Protein AF-A0A1G6NER9-F1 (afdb_monomer)

Sequence (65 aa):
MLYLVITMAVILVVAGVVVLYAAYPHRGEKIPAAPWLGDAM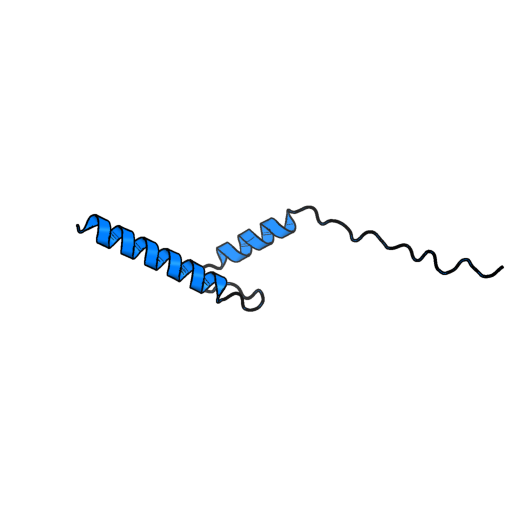TRTVDALPTVAPEETEERSMDFHR

Mean predicted aligned error: 14.87 Å

pLDDT: mean 75.44, std 14.15, range [55.41, 98.19]

Radius of gyration: 23.68 Å; Cα contacts (8 Å, |Δi|>4): 3; chains: 1; bounding box: 85×23×25 Å

Organism: NCBI:txid1045774

Secondary structure (DSSP, 8-state):
-HHHHHHHHHHHHHHHHHHHHHH---TTPPPTT-HHHHHHHHHHHHTS-PPPP-------S----

Foldseek 3Di:
DVVVVVVVVVVVVVVVVVCCVVVPPDDLDQDPVCNPVSVVVVVVVVPDDDDDPPPPPPPPPPPDD

Solvent-accessible surface area (backbone atoms only — not comparable to full-atom values): 4298 Å² total; per-residue (Å²): 108,69,66,58,54,52,52,52,51,52,51,52,50,53,50,48,52,50,48,50,55,72,72,60,76,64,83,89,60,67,50,88,92,46,54,68,60,51,56,53,52,52,55,51,58,75,69,47,86,76,80,72,78,77,78,79,73,75,90,77,82,85,87,85,128

Structure (mmCIF, N/CA/C/O backbone):
data_AF-A0A1G6NER9-F1
#
_entry.id   AF-A0A1G6NER9-F1
#
loop_
_atom_site.group_PDB
_atom_site.id
_atom_site.type_symbol
_atom_site.label_atom_id
_atom_site.label_alt_id
_atom_site.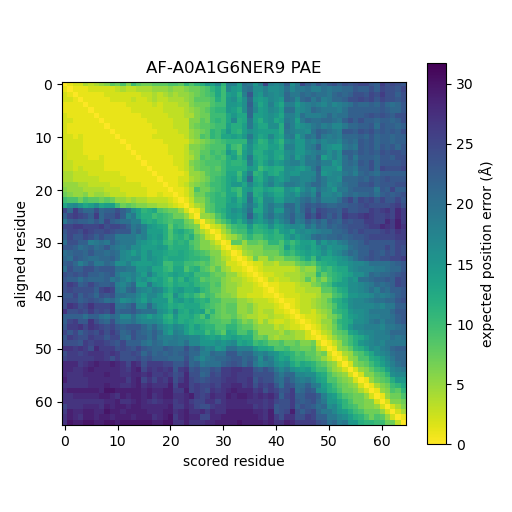label_comp_id
_atom_site.label_asym_id
_atom_site.label_entity_id
_atom_site.label_seq_id
_atom_site.pdbx_PDB_ins_code
_atom_site.Cartn_x
_atom_site.Cartn_y
_atom_site.Cartn_z
_atom_site.occupancy
_atom_site.B_iso_or_equiv
_atom_site.auth_seq_id
_atom_site.auth_comp_id
_atom_site.auth_asym_id
_atom_site.auth_atom_id
_atom_site.pdbx_PDB_model_num
ATOM 1 N N . MET A 1 1 ? -23.246 7.220 0.275 1.00 87.12 1 MET A N 1
ATOM 2 C CA . MET A 1 1 ? -22.546 7.424 1.564 1.00 87.12 1 MET A CA 1
ATOM 3 C C . MET A 1 1 ? -21.708 6.217 1.959 1.00 87.12 1 MET A C 1
ATOM 5 O O . MET A 1 1 ? -20.501 6.373 2.023 1.00 87.12 1 MET A O 1
ATOM 9 N N . LEU A 1 2 ? -22.287 5.018 2.114 1.00 95.56 2 LEU A N 1
ATOM 10 C CA . LEU A 1 2 ? -21.532 3.795 2.444 1.00 95.56 2 LEU A CA 1
ATOM 11 C C . LEU A 1 2 ? -20.335 3.534 1.512 1.00 95.56 2 LEU A C 1
ATOM 13 O O . LEU A 1 2 ? -19.239 3.262 1.982 1.00 95.56 2 LEU A O 1
ATOM 17 N N . TYR A 1 3 ? -20.529 3.693 0.201 1.00 96.56 3 TYR A N 1
ATOM 18 C CA . TYR A 1 3 ? -19.459 3.526 -0.785 1.00 96.56 3 TYR A CA 1
ATOM 19 C C . TYR A 1 3 ? -18.240 4.419 -0.504 1.00 96.56 3 TYR A C 1
ATOM 21 O O . TYR A 1 3 ? -17.118 3.933 -0.497 1.00 96.56 3 TYR A O 1
ATOM 29 N N . LEU A 1 4 ? -18.458 5.699 -0.179 1.00 96.75 4 LEU A N 1
ATOM 30 C CA . LEU A 1 4 ? -17.373 6.635 0.141 1.00 96.75 4 LEU A CA 1
ATOM 31 C C . LEU A 1 4 ? -16.613 6.218 1.401 1.00 96.75 4 LEU A C 1
ATOM 33 O O . LEU A 1 4 ? -15.390 6.302 1.432 1.00 96.75 4 LEU A O 1
ATOM 37 N N . VAL A 1 5 ? -17.333 5.739 2.419 1.00 97.44 5 VAL A N 1
ATOM 38 C CA . VAL A 1 5 ? -16.729 5.237 3.660 1.00 97.44 5 VAL A CA 1
ATOM 39 C C . VAL A 1 5 ? -15.853 4.018 3.374 1.00 97.44 5 VAL A C 1
ATOM 41 O O . VAL A 1 5 ? -14.722 3.957 3.849 1.00 97.44 5 VAL A O 1
ATOM 44 N N . ILE A 1 6 ? -16.335 3.085 2.547 1.00 98.00 6 ILE A N 1
ATOM 45 C CA . ILE A 1 6 ? -15.564 1.910 2.123 1.00 98.00 6 ILE A CA 1
ATOM 46 C C . ILE A 1 6 ? -14.316 2.346 1.352 1.00 98.00 6 ILE A C 1
ATOM 48 O O . ILE A 1 6 ? -13.221 1.890 1.663 1.00 98.00 6 ILE A O 1
ATOM 52 N N . THR A 1 7 ? -14.447 3.259 0.389 1.00 97.88 7 THR A N 1
ATOM 53 C CA . THR A 1 7 ? -13.307 3.749 -0.394 1.00 97.88 7 THR A CA 1
ATOM 54 C C . THR A 1 7 ? -12.269 4.448 0.486 1.00 97.88 7 THR A C 1
ATOM 56 O O . THR A 1 7 ? -11.082 4.160 0.352 1.00 97.88 7 THR A O 1
ATOM 59 N N . MET A 1 8 ? -12.682 5.305 1.427 1.00 97.69 8 MET A N 1
ATOM 60 C CA . MET A 1 8 ? -11.756 5.914 2.393 1.00 97.69 8 MET A CA 1
ATOM 61 C C . MET A 1 8 ? -11.048 4.858 3.241 1.00 97.69 8 MET A C 1
ATOM 63 O O . MET A 1 8 ? -9.834 4.933 3.404 1.00 97.69 8 MET A O 1
ATOM 67 N N . ALA A 1 9 ? -11.778 3.864 3.752 1.00 98.12 9 ALA A N 1
ATOM 68 C CA . ALA A 1 9 ? -11.187 2.795 4.548 1.00 98.12 9 ALA A CA 1
ATOM 69 C C . ALA A 1 9 ? -10.151 1.997 3.742 1.00 98.12 9 ALA A C 1
ATOM 71 O O . ALA A 1 9 ? -9.058 1.745 4.239 1.00 98.12 9 ALA A O 1
ATOM 72 N N . VAL A 1 10 ? -10.448 1.670 2.481 1.00 98.12 10 VAL A N 1
ATOM 73 C CA . VAL A 1 10 ? -9.506 0.990 1.578 1.00 98.12 10 VAL A CA 1
ATOM 74 C C . VAL A 1 10 ? -8.238 1.820 1.381 1.00 98.12 10 VAL A C 1
ATOM 76 O O . VAL A 1 10 ? -7.141 1.284 1.509 1.00 98.12 10 VAL A O 1
ATOM 79 N N . ILE A 1 11 ? -8.364 3.126 1.131 1.00 98.19 11 ILE A N 1
ATOM 80 C CA . ILE A 1 11 ? -7.206 4.017 0.965 1.00 98.19 11 ILE A CA 1
ATOM 81 C C . ILE A 1 11 ? -6.355 4.044 2.239 1.00 98.19 11 ILE A C 1
ATOM 83 O O . ILE A 1 11 ? -5.133 3.940 2.153 1.00 98.19 11 ILE A O 1
ATOM 87 N N . LEU A 1 12 ? -6.980 4.137 3.416 1.00 97.94 12 LEU A N 1
ATOM 88 C CA . LEU A 1 12 ? -6.269 4.121 4.697 1.00 97.94 12 LEU A CA 1
ATOM 89 C C . LEU A 1 12 ? -5.543 2.794 4.938 1.00 97.94 12 LEU A C 1
ATOM 91 O O . LEU A 1 12 ? -4.405 2.801 5.403 1.00 97.94 12 LEU A O 1
ATOM 95 N N . VAL A 1 13 ? -6.162 1.666 4.585 1.00 97.44 13 VAL A N 1
ATOM 96 C CA . VAL A 1 13 ? -5.530 0.343 4.671 1.00 97.44 13 VAL A CA 1
ATOM 97 C C . VAL A 1 13 ? -4.311 0.273 3.754 1.00 97.44 13 VAL A C 1
ATOM 99 O O . VAL A 1 13 ? -3.236 -0.112 4.207 1.00 97.44 13 VAL A O 1
ATOM 102 N N . VAL A 1 14 ? -4.443 0.692 2.493 1.00 96.88 14 VAL A N 1
ATOM 103 C CA . VAL A 1 14 ? -3.331 0.699 1.529 1.00 96.88 14 VAL A CA 1
ATOM 104 C C . VAL A 1 14 ? -2.200 1.610 2.005 1.00 96.88 14 VAL A C 1
ATOM 106 O O . VAL A 1 14 ? -1.043 1.198 2.002 1.00 96.88 14 VAL A O 1
ATOM 109 N N . ALA A 1 15 ? -2.518 2.818 2.472 1.00 96.12 15 ALA A N 1
ATOM 110 C CA . ALA A 1 15 ? -1.531 3.742 3.020 1.00 96.12 15 ALA A CA 1
ATOM 111 C C . ALA A 1 15 ? -0.811 3.144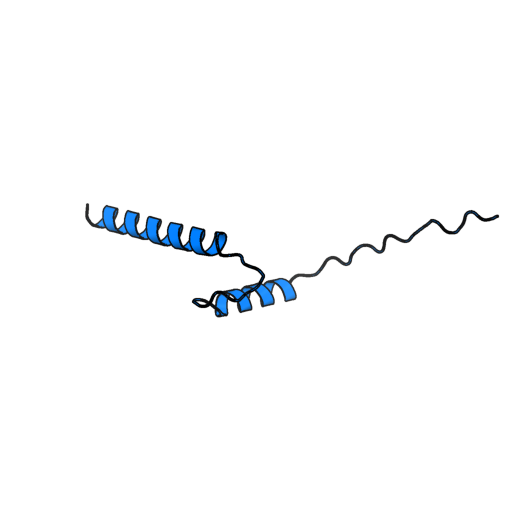 4.238 1.00 96.12 15 ALA A C 1
ATOM 113 O O . ALA A 1 15 ? 0.413 3.210 4.321 1.00 96.12 15 ALA A O 1
ATOM 114 N N . GLY A 1 16 ? -1.552 2.497 5.143 1.00 93.12 16 GLY A N 1
ATOM 115 C CA . GLY A 1 16 ? -0.986 1.772 6.276 1.00 93.12 16 GLY A CA 1
ATOM 116 C C . GLY A 1 16 ? -0.004 0.691 5.829 1.00 93.12 16 GLY A C 1
ATOM 117 O O . GLY A 1 16 ? 1.114 0.649 6.326 1.00 93.12 16 GLY A O 1
ATOM 118 N N . VAL A 1 17 ? -0.370 -0.127 4.839 1.00 89.00 17 VAL A N 1
ATOM 119 C CA . VAL A 1 17 ? 0.509 -1.166 4.274 1.00 89.00 17 VAL A CA 1
ATOM 120 C C . VAL A 1 17 ? 1.790 -0.568 3.694 1.00 89.00 17 VAL A C 1
ATOM 122 O O . VAL A 1 17 ? 2.871 -1.090 3.957 1.00 89.00 17 VAL A O 1
ATOM 125 N N . VAL A 1 18 ? 1.692 0.533 2.946 1.00 87.88 18 VAL A N 1
ATOM 126 C CA . VAL A 1 18 ? 2.862 1.222 2.380 1.00 87.88 18 VAL A CA 1
ATOM 127 C C . VAL A 1 18 ? 3.774 1.745 3.485 1.00 87.88 18 VAL A C 1
ATOM 129 O O . VAL A 1 18 ? 4.982 1.542 3.413 1.00 87.88 18 VAL A O 1
ATOM 132 N N . VAL A 1 19 ? 3.216 2.373 4.522 1.00 87.31 19 VAL A N 1
ATOM 133 C CA . VAL A 1 19 ? 3.991 2.858 5.673 1.00 87.31 19 VAL A CA 1
ATOM 134 C C . VAL A 1 19 ? 4.632 1.696 6.417 1.00 87.31 19 VAL A C 1
ATOM 136 O O . VAL A 1 19 ? 5.807 1.782 6.739 1.00 87.31 19 VAL A O 1
ATOM 139 N N . LEU A 1 20 ? 3.915 0.595 6.649 1.00 82.75 20 LEU A N 1
ATOM 140 C CA . LEU A 1 20 ? 4.485 -0.609 7.250 1.00 82.75 20 LEU A CA 1
ATOM 141 C C . LEU A 1 20 ? 5.643 -1.146 6.409 1.00 82.75 20 LEU A C 1
ATOM 143 O O . LEU A 1 20 ? 6.703 -1.384 6.965 1.00 82.75 20 LEU A O 1
ATOM 147 N N . TYR A 1 21 ? 5.487 -1.278 5.092 1.00 70.69 21 TYR A N 1
ATOM 148 C CA . TYR A 1 21 ? 6.556 -1.725 4.193 1.00 70.69 21 TYR A CA 1
ATOM 149 C C . TYR A 1 21 ? 7.772 -0.785 4.223 1.00 70.69 21 TYR A C 1
ATOM 151 O O . TYR A 1 21 ? 8.906 -1.232 4.381 1.00 70.69 21 TYR A O 1
ATOM 159 N N . ALA A 1 22 ? 7.532 0.523 4.115 1.00 80.25 22 ALA A N 1
ATOM 160 C CA . ALA A 1 22 ? 8.568 1.550 4.063 1.00 80.25 22 ALA A CA 1
ATOM 161 C C . ALA A 1 22 ? 9.217 1.847 5.423 1.00 80.25 22 ALA A C 1
ATOM 163 O O . ALA A 1 22 ? 10.343 2.335 5.451 1.00 80.25 22 ALA A O 1
ATOM 164 N N . ALA A 1 23 ? 8.533 1.562 6.536 1.00 74.81 23 ALA A N 1
ATOM 165 C CA . ALA A 1 23 ? 9.053 1.674 7.900 1.00 74.81 23 ALA A CA 1
ATOM 166 C C . ALA A 1 23 ? 9.657 0.358 8.419 1.00 74.81 23 ALA A C 1
ATOM 168 O O . ALA A 1 23 ? 10.488 0.401 9.321 1.00 74.81 23 ALA A O 1
ATOM 169 N N . TYR A 1 24 ? 9.324 -0.794 7.818 1.00 67.19 24 TYR A N 1
ATOM 170 C CA . TYR A 1 24 ? 10.013 -2.075 8.016 1.00 67.19 24 TYR A CA 1
ATOM 171 C C . TYR A 1 24 ? 11.107 -2.421 6.969 1.00 67.19 24 TYR A C 1
ATOM 173 O O . TYR A 1 24 ? 11.255 -3.596 6.634 1.00 67.19 24 TYR A O 1
ATOM 181 N N . PRO A 1 25 ? 11.977 -1.508 6.489 1.00 65.12 25 PRO A N 1
ATOM 182 C CA . PRO A 1 25 ? 13.201 -1.906 5.824 1.00 65.12 25 PRO A CA 1
ATOM 183 C C . PRO A 1 25 ? 14.253 -2.132 6.914 1.00 65.12 25 PRO A C 1
ATOM 185 O O . PRO A 1 25 ? 15.058 -1.258 7.224 1.00 65.12 25 PRO A O 1
ATOM 188 N N . HIS A 1 26 ? 14.249 -3.312 7.530 1.00 55.41 26 HIS A N 1
ATOM 189 C CA . HIS A 1 26 ? 15.278 -3.687 8.498 1.00 55.41 26 HIS A CA 1
ATOM 190 C C . HIS A 1 26 ? 16.136 -4.806 7.907 1.00 55.41 26 HIS A C 1
ATOM 192 O O . HIS A 1 26 ? 15.917 -5.979 8.169 1.00 55.41 26 HIS A O 1
ATOM 198 N N . ARG A 1 27 ? 17.150 -4.409 7.126 1.00 58.16 27 ARG A N 1
ATOM 199 C CA . ARG A 1 27 ? 18.350 -5.221 6.841 1.00 58.16 27 ARG A CA 1
ATOM 200 C C . ARG A 1 27 ? 18.151 -6.504 6.017 1.00 58.16 27 ARG A C 1
ATOM 202 O O . ARG A 1 27 ? 18.659 -7.546 6.394 1.00 58.16 27 ARG A O 1
ATOM 209 N N . GLY A 1 28 ? 17.453 -6.460 4.882 1.00 56.31 28 GLY A N 1
ATOM 210 C CA . GLY A 1 28 ? 17.362 -7.641 4.001 1.00 56.31 28 GLY A CA 1
ATOM 211 C C . GLY A 1 28 ? 16.644 -8.856 4.615 1.00 56.31 28 GLY A C 1
ATOM 212 O O . GLY A 1 28 ? 16.585 -9.912 3.986 1.00 56.31 28 GLY A O 1
ATOM 213 N N . GLU A 1 29 ? 16.067 -8.715 5.810 1.00 59.91 29 GLU A N 1
ATOM 214 C CA . GLU A 1 29 ? 15.252 -9.744 6.435 1.00 59.91 29 GLU A CA 1
ATOM 215 C C . GLU A 1 29 ? 13.922 -9.860 5.674 1.00 59.91 29 GLU A C 1
ATOM 217 O O . GLU A 1 29 ? 13.242 -8.864 5.401 1.00 59.91 29 GLU A O 1
ATOM 222 N N . LYS A 1 30 ? 13.552 -11.087 5.299 1.00 59.47 30 LYS A N 1
ATO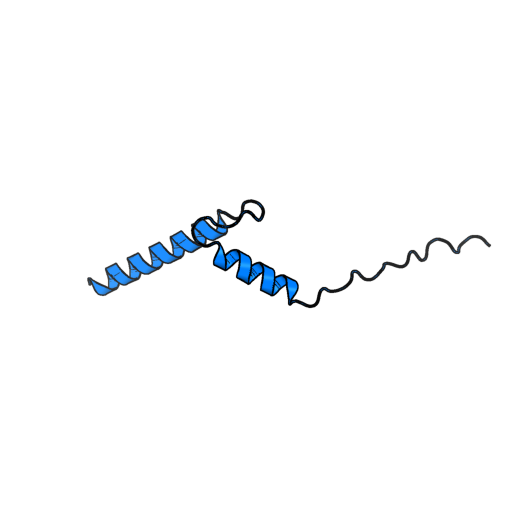M 223 C CA . LYS A 1 30 ? 12.331 -11.365 4.534 1.00 59.47 30 LYS A CA 1
ATOM 224 C C . LYS A 1 30 ? 11.101 -10.937 5.338 1.00 59.47 30 LYS A C 1
ATOM 226 O O . LYS A 1 30 ? 10.952 -11.31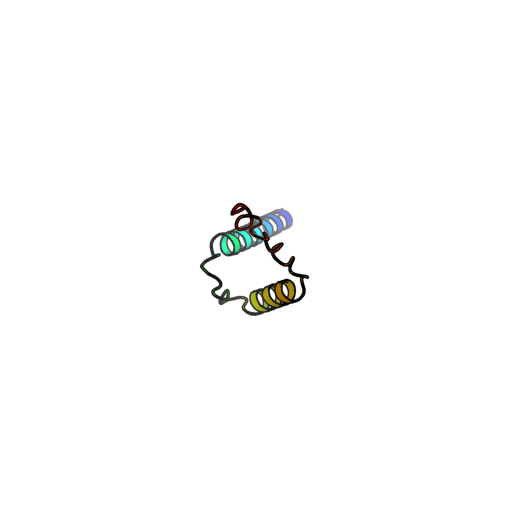7 6.497 1.00 59.47 30 LYS A O 1
ATOM 231 N N . ILE A 1 31 ? 10.190 -10.194 4.706 1.00 57.94 31 ILE A N 1
ATOM 232 C CA . ILE A 1 31 ? 8.927 -9.782 5.331 1.00 57.94 31 ILE A CA 1
ATOM 233 C C . ILE A 1 31 ? 8.132 -11.053 5.685 1.00 57.94 31 ILE A C 1
ATOM 235 O O . ILE A 1 31 ? 7.751 -11.788 4.769 1.00 57.94 31 ILE A O 1
ATOM 239 N N . PRO A 1 32 ? 7.839 -11.327 6.972 1.00 61.09 32 PRO A N 1
ATOM 240 C CA . PRO A 1 32 ? 7.265 -12.606 7.401 1.00 61.09 32 PRO A CA 1
ATOM 241 C C . PRO A 1 32 ? 5.880 -12.887 6.799 1.00 61.09 32 PRO A C 1
ATOM 243 O O . PRO A 1 32 ? 5.501 -14.042 6.640 1.00 61.09 32 PRO A O 1
ATOM 246 N N . ALA A 1 33 ? 5.139 -11.844 6.413 1.00 67.56 33 ALA A N 1
ATOM 247 C CA . ALA A 1 33 ? 3.829 -11.967 5.774 1.00 67.56 33 ALA A CA 1
ATOM 248 C C . ALA A 1 33 ? 3.878 -12.120 4.238 1.00 67.56 33 ALA A C 1
ATOM 250 O O . ALA A 1 33 ? 2.873 -12.487 3.633 1.00 67.56 33 ALA A O 1
ATOM 251 N N . ALA A 1 34 ? 5.012 -11.834 3.588 1.00 65.38 34 ALA A N 1
ATOM 252 C CA . ALA A 1 34 ? 5.132 -11.864 2.127 1.00 65.38 34 ALA A CA 1
ATOM 253 C C . ALA A 1 34 ? 6.548 -12.269 1.660 1.00 65.38 34 ALA A C 1
ATOM 255 O O . ALA A 1 34 ? 7.225 -11.488 0.988 1.00 65.38 34 ALA A O 1
ATOM 256 N N . PRO A 1 35 ? 7.004 -13.500 1.966 1.00 66.75 35 PRO A N 1
ATOM 257 C CA . PRO A 1 35 ? 8.332 -13.976 1.561 1.00 66.75 35 PRO A CA 1
ATOM 258 C C . PRO A 1 35 ? 8.519 -13.994 0.034 1.00 66.75 35 PRO A C 1
ATOM 260 O O . PRO A 1 35 ? 9.618 -13.751 -0.459 1.00 66.75 35 PRO A O 1
ATOM 263 N N . TRP A 1 36 ? 7.429 -14.188 -0.716 1.00 71.38 36 TRP A N 1
ATOM 264 C CA . TRP A 1 36 ? 7.421 -14.203 -2.181 1.00 71.38 36 TRP A CA 1
ATOM 265 C C . TRP A 1 36 ? 7.803 -12.857 -2.816 1.00 71.38 36 TRP A C 1
ATOM 267 O O . TRP A 1 36 ? 8.347 -12.835 -3.919 1.00 71.38 36 TRP A O 1
ATOM 277 N N . LEU A 1 37 ? 7.540 -11.737 -2.132 1.00 69.56 37 LEU A N 1
ATOM 278 C CA . LEU A 1 37 ? 7.849 -10.402 -2.642 1.00 69.56 37 LEU A CA 1
ATOM 279 C C . LEU A 1 37 ? 9.360 -10.140 -2.614 1.00 69.56 37 LEU A C 1
ATOM 281 O O . LEU A 1 37 ? 9.905 -9.588 -3.566 1.00 69.56 37 LEU A O 1
ATOM 285 N N . GLY A 1 38 ? 10.041 -10.606 -1.561 1.00 65.88 38 GLY A N 1
ATOM 286 C CA . GLY A 1 38 ? 11.500 -10.545 -1.465 1.00 65.88 38 GLY A CA 1
ATOM 287 C C . GLY A 1 38 ? 12.176 -11.371 -2.558 1.00 65.88 38 GLY A C 1
ATOM 288 O O . GLY A 1 38 ? 13.047 -10.862 -3.259 1.00 65.88 38 GLY A O 1
ATOM 289 N N . ASP A 1 39 ? 11.712 -12.605 -2.776 1.00 71.44 39 ASP A 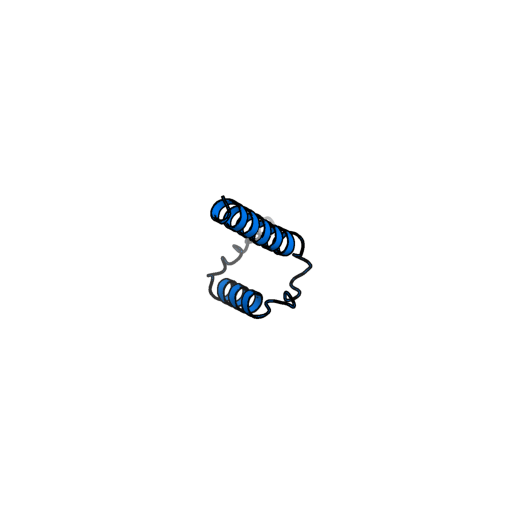N 1
ATOM 290 C CA . ASP A 1 39 ? 12.280 -13.490 -3.798 1.00 71.44 39 ASP A CA 1
ATOM 291 C C . ASP A 1 39 ? 12.103 -12.922 -5.226 1.00 71.44 39 ASP A C 1
ATOM 293 O O . ASP A 1 39 ? 12.990 -13.066 -6.071 1.00 71.44 39 ASP A O 1
ATOM 297 N N . ALA A 1 40 ? 10.988 -12.234 -5.507 1.00 78.19 40 ALA A N 1
ATOM 298 C CA . ALA A 1 40 ? 10.765 -11.557 -6.788 1.00 78.19 40 ALA A CA 1
ATOM 299 C C . ALA A 1 40 ? 11.703 -10.353 -6.988 1.00 78.19 40 ALA A C 1
ATOM 301 O O . ALA A 1 40 ? 12.227 -10.140 -8.085 1.00 78.19 40 ALA A O 1
ATOM 302 N N . MET A 1 41 ? 11.957 -9.588 -5.926 1.00 70.69 41 MET A N 1
ATOM 303 C CA . MET A 1 41 ? 12.856 -8.436 -5.966 1.00 70.69 41 MET A CA 1
ATOM 304 C C . MET A 1 41 ? 14.312 -8.869 -6.170 1.00 70.69 41 MET A C 1
ATOM 306 O O . MET A 1 41 ? 14.990 -8.308 -7.028 1.00 70.69 41 MET A O 1
ATOM 310 N N . THR A 1 42 ? 14.763 -9.927 -5.485 1.00 71.31 42 THR A N 1
ATOM 311 C CA . THR A 1 42 ? 16.100 -10.517 -5.682 1.00 71.31 42 THR A CA 1
ATOM 312 C C . THR A 1 42 ? 16.302 -10.991 -7.118 1.00 71.31 42 THR A C 1
ATOM 314 O O . THR A 1 42 ? 17.300 -10.639 -7.738 1.00 71.31 42 THR A O 1
ATOM 317 N N . ARG A 1 43 ? 15.324 -11.700 -7.700 1.00 72.81 43 ARG A N 1
ATOM 318 C CA . ARG A 1 43 ? 15.400 -12.132 -9.108 1.00 72.81 43 ARG A CA 1
ATOM 319 C C . ARG A 1 43 ? 15.478 -10.971 -10.093 1.00 72.81 43 ARG A C 1
ATOM 321 O O . ARG A 1 43 ? 16.053 -11.121 -11.163 1.00 72.81 43 ARG A O 1
ATOM 328 N N . THR A 1 44 ? 14.881 -9.834 -9.750 1.00 76.31 44 THR A N 1
ATOM 329 C CA . THR A 1 44 ? 14.924 -8.637 -10.596 1.00 76.31 44 THR A CA 1
ATOM 330 C C . THR A 1 44 ? 16.304 -7.984 -10.548 1.00 76.31 44 THR A C 1
ATOM 332 O O . THR A 1 44 ? 16.799 -7.546 -11.579 1.00 76.31 44 THR A O 1
ATOM 335 N N . VAL A 1 45 ? 16.946 -7.963 -9.375 1.00 75.31 45 VAL A N 1
ATOM 336 C CA . VAL A 1 45 ? 18.323 -7.469 -9.214 1.00 75.31 45 VAL A CA 1
ATOM 337 C C . VAL A 1 45 ? 19.321 -8.361 -9.950 1.00 75.31 45 VAL A C 1
ATOM 339 O O . VAL A 1 45 ? 20.136 -7.838 -10.700 1.00 75.31 45 VAL A O 1
ATOM 342 N N . ASP A 1 46 ? 19.212 -9.685 -9.818 1.00 73.56 46 ASP A N 1
ATOM 343 C CA . ASP A 1 46 ? 20.091 -10.630 -10.527 1.00 73.56 46 ASP A CA 1
ATOM 344 C C . ASP A 1 46 ? 19.940 -10.556 -12.057 1.00 73.56 46 ASP A C 1
ATOM 346 O O . ASP A 1 46 ? 20.866 -10.886 -12.794 1.00 73.56 46 ASP A O 1
ATOM 350 N N . ALA A 1 47 ? 18.773 -10.132 -12.550 1.00 77.06 47 ALA A N 1
ATOM 351 C CA . ALA A 1 47 ? 18.506 -9.983 -13.979 1.00 77.06 47 ALA A CA 1
ATOM 352 C C . ALA A 1 47 ? 18.956 -8.628 -14.553 1.00 77.06 47 ALA A C 1
ATOM 354 O O . ALA A 1 47 ? 18.910 -8.440 -15.772 1.00 77.06 47 ALA A O 1
ATOM 355 N N . LEU A 1 48 ? 19.358 -7.673 -13.710 1.00 77.62 48 LEU A N 1
ATOM 356 C CA . LEU A 1 48 ? 19.809 -6.366 -14.170 1.00 77.62 48 LEU A CA 1
ATOM 357 C C . LEU A 1 48 ? 21.294 -6.428 -14.560 1.00 77.62 48 LEU A C 1
ATOM 359 O O . LEU A 1 48 ? 22.115 -6.889 -13.767 1.00 77.62 48 LEU A O 1
ATOM 363 N N . PRO A 1 49 ? 21.670 -5.940 -15.757 1.00 73.25 49 PRO A N 1
ATOM 364 C CA . PRO A 1 49 ? 23.071 -5.823 -16.132 1.00 73.25 49 PRO A CA 1
ATOM 365 C C . PRO A 1 49 ? 23.783 -4.893 -15.147 1.00 73.25 49 PRO A C 1
ATOM 367 O O . PRO A 1 49 ? 23.494 -3.697 -15.075 1.00 73.25 49 PRO A O 1
ATOM 370 N N . THR A 1 50 ? 24.701 -5.451 -14.361 1.00 77.81 50 THR A N 1
ATOM 371 C CA . THR A 1 50 ? 25.533 -4.677 -13.443 1.00 77.81 50 THR A CA 1
ATOM 372 C C . THR A 1 50 ? 26.563 -3.895 -14.249 1.00 77.81 50 THR A C 1
ATOM 374 O O . THR A 1 50 ? 27.293 -4.480 -15.050 1.00 77.81 50 THR A O 1
ATOM 377 N N . VAL A 1 51 ? 26.647 -2.583 -14.031 1.00 75.69 51 VAL A N 1
ATOM 378 C CA . VAL A 1 51 ? 27.754 -1.771 -14.551 1.00 75.69 51 VAL A CA 1
ATOM 379 C C . VAL A 1 51 ? 29.012 -2.204 -13.799 1.00 75.69 51 VAL A C 1
ATOM 381 O O . VAL A 1 51 ? 29.055 -2.101 -12.572 1.00 75.69 51 VAL A O 1
ATOM 384 N N . ALA A 1 52 ? 30.000 -2.750 -14.511 1.00 66.44 52 ALA A N 1
ATOM 385 C CA . ALA A 1 52 ? 31.300 -3.031 -13.916 1.00 66.44 52 ALA A CA 1
ATOM 386 C C . ALA A 1 52 ? 31.891 -1.702 -13.417 1.00 66.44 52 ALA A C 1
ATOM 388 O O . ALA A 1 52 ? 31.802 -0.709 -14.144 1.00 66.44 52 ALA A O 1
ATOM 389 N N . PRO A 1 53 ? 32.448 -1.634 -12.195 1.00 63.25 53 PRO A N 1
ATOM 390 C CA . PRO A 1 53 ? 33.193 -0.454 -11.796 1.00 63.25 53 PRO A CA 1
ATOM 391 C C . PRO A 1 53 ? 34.330 -0.292 -12.802 1.00 63.25 53 PRO A C 1
ATOM 393 O O . PRO A 1 53 ? 35.131 -1.208 -12.971 1.00 63.25 53 PRO A O 1
ATOM 396 N N . GLU A 1 54 ? 34.341 0.836 -13.511 1.00 62.03 54 GLU A N 1
ATOM 397 C CA . GLU A 1 54 ? 35.443 1.235 -14.381 1.00 62.03 54 GLU A CA 1
ATOM 398 C C . GLU A 1 54 ? 36.711 1.109 -13.528 1.00 62.03 54 GLU A C 1
ATOM 400 O O . GLU A 1 54 ? 36.856 1.827 -12.530 1.00 62.03 54 GLU A O 1
ATOM 405 N N . GLU A 1 55 ? 37.568 0.133 -13.842 1.00 63.03 55 GLU A N 1
ATOM 406 C CA . GLU A 1 55 ? 38.858 -0.027 -13.186 1.00 63.03 55 GLU A CA 1
ATOM 407 C C . GLU A 1 55 ? 39.574 1.308 -13.359 1.00 63.03 55 GLU A C 1
ATOM 409 O O . GLU A 1 55 ? 39.989 1.681 -14.455 1.00 63.03 55 GLU A O 1
ATOM 414 N N . THR A 1 56 ? 39.607 2.098 -12.285 1.00 61.50 56 THR A N 1
ATOM 415 C CA . THR A 1 56 ? 40.352 3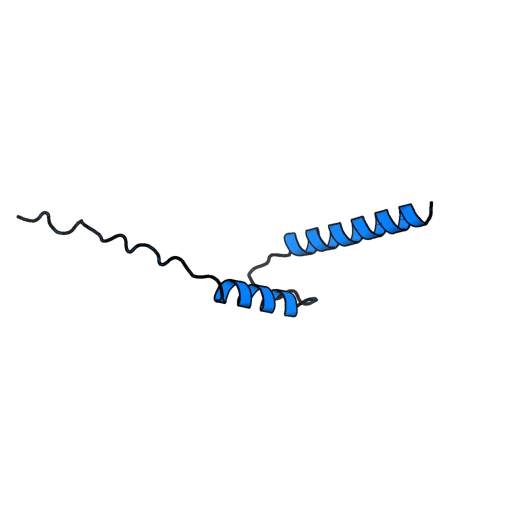.347 -12.240 1.00 61.50 56 THR A CA 1
ATOM 416 C C . THR A 1 56 ? 41.810 2.935 -12.267 1.00 61.50 56 THR A C 1
ATOM 418 O O . THR A 1 56 ? 42.422 2.696 -11.231 1.00 61.50 56 THR A O 1
ATOM 421 N N . GLU A 1 57 ? 42.313 2.741 -13.483 1.00 62.06 57 GLU A N 1
ATOM 422 C CA . GLU A 1 57 ? 43.681 2.384 -13.789 1.00 62.06 57 GLU A CA 1
ATOM 423 C C . GLU A 1 57 ? 44.551 3.495 -13.207 1.00 62.06 57 GLU A C 1
ATOM 425 O O . GLU A 1 57 ? 44.579 4.634 -13.688 1.00 62.06 57 GLU A O 1
ATOM 430 N N . GLU A 1 58 ? 45.176 3.171 -12.078 1.00 60.94 58 GLU A N 1
ATOM 431 C CA . GLU A 1 58 ? 46.137 3.985 -11.358 1.00 60.94 58 GLU A CA 1
ATOM 432 C C . GLU A 1 58 ? 47.321 4.287 -12.284 1.00 60.94 58 GLU A C 1
ATOM 434 O O . GLU A 1 58 ? 48.381 3.665 -12.246 1.00 60.94 58 GLU A O 1
ATOM 439 N N . ARG A 1 59 ? 47.153 5.304 -13.133 1.00 61.03 59 ARG A N 1
ATOM 440 C CA . ARG A 1 59 ? 48.222 5.995 -13.852 1.00 61.03 59 ARG A CA 1
ATOM 441 C C . ARG A 1 59 ? 49.018 6.839 -12.853 1.00 61.03 59 ARG A C 1
ATOM 443 O O . ARG A 1 59 ? 49.006 8.066 -12.913 1.00 61.03 59 ARG A O 1
ATOM 450 N N . SER A 1 60 ? 49.655 6.181 -11.888 1.00 61.53 60 SER A N 1
ATOM 451 C CA . SER A 1 60 ? 50.431 6.814 -10.814 1.00 61.53 60 SER A CA 1
ATOM 452 C C . SER A 1 60 ? 51.742 6.092 -10.482 1.00 61.53 60 SER A C 1
ATOM 454 O O . SER A 1 60 ? 52.360 6.409 -9.469 1.00 61.53 60 SER A O 1
ATOM 456 N N . MET A 1 61 ? 52.230 5.188 -11.344 1.00 62.66 61 MET A N 1
ATOM 457 C CA . MET A 1 61 ? 53.543 4.541 -11.166 1.00 62.66 61 MET A CA 1
ATOM 458 C C . MET A 1 61 ? 54.458 4.577 -12.403 1.00 62.66 61 MET A C 1
ATOM 460 O O . MET A 1 61 ? 55.311 3.711 -12.556 1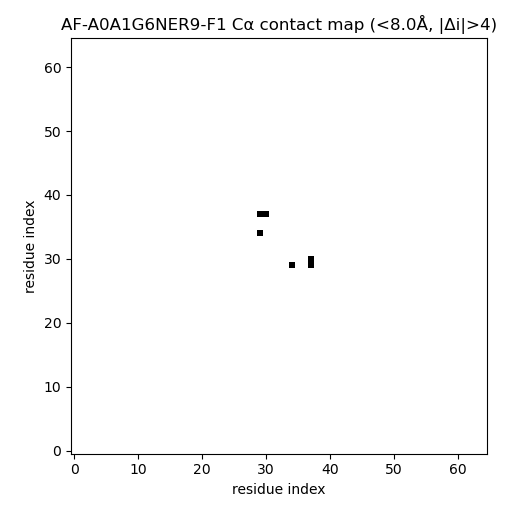.00 62.66 61 MET A O 1
ATOM 464 N N . ASP A 1 62 ? 54.352 5.605 -13.253 1.00 60.88 62 ASP A N 1
ATOM 465 C CA . ASP A 1 62 ? 55.387 5.882 -14.268 1.00 60.88 62 ASP A CA 1
ATOM 466 C C . ASP A 1 62 ? 55.831 7.352 -14.266 1.00 60.88 62 ASP A C 1
ATOM 468 O O . ASP A 1 62 ? 55.721 8.086 -15.245 1.00 60.88 62 ASP A O 1
ATOM 472 N N . PHE A 1 63 ? 56.316 7.809 -13.109 1.00 65.38 63 PHE A N 1
ATOM 473 C CA . PHE A 1 63 ? 57.171 8.995 -13.038 1.00 65.38 63 PHE A CA 1
ATOM 474 C C . PHE A 1 63 ? 58.418 8.675 -12.212 1.00 65.38 63 PHE A C 1
ATOM 476 O O . PHE A 1 63 ? 58.695 9.274 -11.174 1.00 65.38 63 PHE A O 1
ATOM 483 N N . HIS A 1 64 ? 59.165 7.668 -12.665 1.00 60.75 64 HIS A N 1
ATOM 484 C CA . HIS A 1 64 ? 60.536 7.458 -12.216 1.00 60.75 64 HIS A CA 1
ATOM 485 C C . HIS A 1 64 ? 61.470 7.199 -13.400 1.00 60.75 64 HIS A C 1
ATOM 487 O O . HIS A 1 64 ? 62.048 6.124 -13.553 1.00 60.75 64 HIS A O 1
ATOM 493 N N . ARG A 1 65 ? 61.639 8.235 -14.230 1.00 58.03 65 ARG A N 1
ATOM 494 C CA . ARG A 1 65 ? 62.857 8.431 -15.011 1.00 58.03 65 ARG A CA 1
ATOM 495 C C . ARG A 1 65 ? 63.190 9.907 -15.168 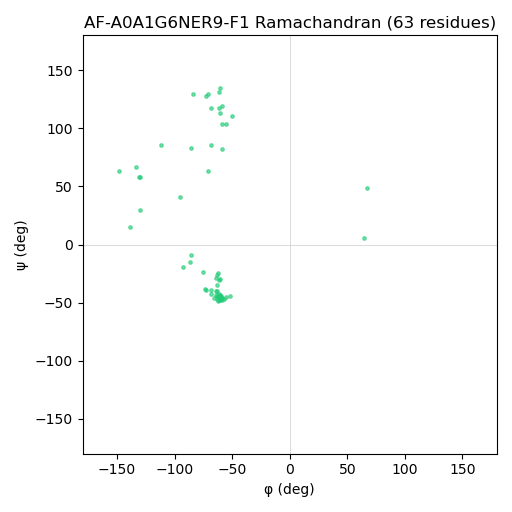1.00 58.03 65 ARG A C 1
ATOM 497 O O . ARG A 1 65 ? 62.265 10.680 -15.493 1.00 58.03 65 ARG A O 1
#